Protein AF-A0A955YZ47-F1 (afdb_monomer_lite)

Radius of gyration: 12.3 Å; chains: 1; bounding box: 41×20×27 Å

Structure (mmCIF, N/CA/C/O backbone):
data_AF-A0A955YZ47-F1
#
_entry.id   AF-A0A955YZ47-F1
#
loop_
_atom_site.group_PDB
_atom_site.id
_atom_site.type_symbol
_atom_site.label_atom_id
_atom_site.label_alt_id
_atom_site.label_comp_id
_atom_site.label_asym_id
_atom_site.label_entity_id
_atom_site.label_seq_id
_atom_site.pdbx_PDB_ins_code
_atom_site.Cartn_x
_atom_site.Cartn_y
_atom_site.Cartn_z
_atom_site.occupancy
_atom_site.B_iso_or_equiv
_atom_site.auth_seq_id
_atom_site.auth_comp_id
_atom_site.auth_asym_id
_atom_site.auth_atom_id
_atom_site.pdbx_PDB_model_num
ATOM 1 N N . MET A 1 1 ? 26.442 9.600 -7.722 1.00 35.28 1 MET A N 1
ATOM 2 C CA . MET A 1 1 ? 25.770 10.158 -6.530 1.00 35.28 1 MET A CA 1
ATOM 3 C C . MET A 1 1 ? 24.353 9.608 -6.522 1.00 35.28 1 MET A C 1
ATOM 5 O O . MET A 1 1 ? 23.536 10.086 -7.294 1.00 35.28 1 MET A O 1
ATOM 9 N N . SER A 1 2 ? 24.087 8.548 -5.757 1.00 40.56 2 SER A N 1
ATOM 10 C CA . SER A 1 2 ? 22.740 7.972 -5.650 1.00 40.56 2 SER A CA 1
ATOM 11 C C . SER A 1 2 ? 22.040 8.634 -4.473 1.00 40.56 2 SER A C 1
ATOM 13 O O . SER A 1 2 ? 22.246 8.251 -3.325 1.00 40.56 2 SER A O 1
ATOM 15 N N . THR A 1 3 ? 21.289 9.694 -4.750 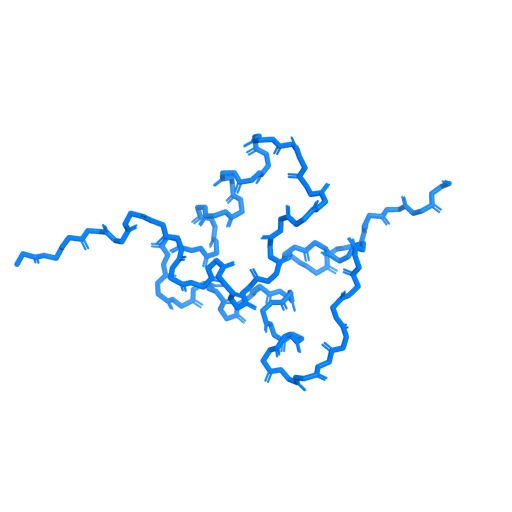1.00 45.19 3 THR A N 1
ATOM 16 C CA . THR A 1 3 ? 20.407 10.324 -3.766 1.00 45.19 3 THR A CA 1
ATOM 17 C C . THR A 1 3 ? 19.370 9.281 -3.332 1.00 45.19 3 THR A C 1
ATOM 19 O O . THR A 1 3 ? 18.655 8.776 -4.199 1.00 45.19 3 THR A O 1
ATOM 22 N N . PRO A 1 4 ? 19.281 8.902 -2.043 1.00 47.00 4 PRO A N 1
ATOM 23 C CA . PRO A 1 4 ? 18.227 8.006 -1.589 1.00 47.00 4 PRO A CA 1
ATOM 24 C C . PRO A 1 4 ? 16.879 8.698 -1.832 1.00 47.00 4 PRO A C 1
ATOM 26 O O . PRO A 1 4 ? 16.756 9.886 -1.522 1.00 47.00 4 PRO A O 1
ATOM 29 N N . PRO A 1 5 ? 15.876 8.015 -2.406 1.00 53.00 5 PRO A N 1
ATOM 30 C CA . PRO A 1 5 ? 14.589 8.635 -2.667 1.00 53.00 5 PRO A CA 1
ATOM 31 C C . PRO A 1 5 ? 13.978 9.084 -1.336 1.00 53.00 5 PRO A C 1
ATOM 33 O O . PRO A 1 5 ? 13.691 8.276 -0.450 1.00 53.00 5 PRO A O 1
ATOM 36 N N . THR A 1 6 ? 13.824 10.400 -1.179 1.00 52.44 6 THR A N 1
ATOM 37 C CA . THR A 1 6 ? 13.172 11.061 -0.044 1.00 52.44 6 THR A CA 1
ATOM 38 C C . THR A 1 6 ? 11.665 10.794 -0.109 1.00 52.44 6 THR A C 1
ATOM 40 O O . THR A 1 6 ? 10.870 11.684 -0.381 1.00 52.44 6 THR A O 1
ATOM 43 N N . GLY A 1 7 ? 11.262 9.537 0.057 1.00 57.56 7 GLY A N 1
ATOM 44 C CA . GLY A 1 7 ? 9.880 9.088 -0.082 1.00 57.56 7 GLY A CA 1
ATOM 45 C C . GLY A 1 7 ? 9.773 7.822 -0.922 1.00 57.56 7 GLY A C 1
ATOM 46 O O . GLY A 1 7 ? 10.514 7.630 -1.880 1.00 57.56 7 GLY A O 1
ATOM 47 N N . CYS A 1 8 ? 8.844 6.941 -0.550 1.00 57.47 8 CYS A N 1
ATOM 48 C CA . CYS A 1 8 ? 8.521 5.762 -1.347 1.00 57.47 8 CYS A CA 1
ATOM 49 C C . CYS A 1 8 ? 8.092 6.224 -2.746 1.00 57.47 8 CYS A C 1
ATOM 51 O O . CYS A 1 8 ? 7.072 6.902 -2.828 1.00 57.47 8 CYS A O 1
ATOM 53 N N . PRO A 1 9 ? 8.784 5.868 -3.842 1.00 61.78 9 PRO A N 1
ATOM 54 C CA . PRO A 1 9 ? 8.338 6.243 -5.190 1.00 61.78 9 PRO A CA 1
ATOM 55 C C . PRO A 1 9 ? 6.956 5.652 -5.513 1.00 61.78 9 PRO A C 1
ATOM 57 O O . PRO A 1 9 ? 6.229 6.154 -6.362 1.00 61.78 9 PRO A O 1
ATOM 60 N N . TYR A 1 10 ? 6.565 4.619 -4.767 1.00 61.41 10 TYR A N 1
ATOM 61 C CA . TYR A 1 10 ? 5.264 3.982 -4.833 1.00 61.41 10 TYR A CA 1
ATOM 62 C C . TYR A 1 10 ? 4.249 4.571 -3.849 1.00 61.41 10 TYR A C 1
ATOM 64 O O . TYR A 1 10 ? 3.208 3.965 -3.682 1.00 61.41 10 TYR A O 1
ATOM 72 N N . THR A 1 11 ? 4.471 5.712 -3.184 1.00 55.16 11 THR A N 1
ATOM 73 C CA . THR A 1 11 ? 3.431 6.313 -2.313 1.00 55.16 11 THR A CA 1
ATOM 74 C C . THR A 1 11 ? 2.145 6.655 -3.065 1.00 55.16 11 THR A C 1
ATOM 76 O O . THR A 1 11 ? 1.086 6.656 -2.451 1.00 55.16 11 THR A O 1
ATOM 79 N N . GLY A 1 12 ? 2.225 6.956 -4.367 1.00 53.22 12 GLY A N 1
ATOM 80 C CA . GLY A 1 12 ? 1.051 7.251 -5.197 1.00 53.22 12 GLY A CA 1
ATOM 81 C C . GLY A 1 12 ? 0.314 6.011 -5.719 1.00 53.22 12 GLY A C 1
ATOM 82 O O . GLY A 1 12 ? -0.897 6.064 -5.895 1.00 53.22 12 GLY A O 1
ATOM 83 N N . SER A 1 13 ? 1.021 4.899 -5.955 1.00 55.75 13 SER A N 1
ATOM 84 C CA . SER A 1 13 ? 0.434 3.651 -6.495 1.00 55.75 13 SER A CA 1
ATOM 85 C C . SER A 1 13 ? 0.182 2.595 -5.424 1.00 55.75 13 SER A C 1
ATOM 87 O O . SER A 1 13 ? -0.706 1.759 -5.536 1.00 55.75 13 SER A O 1
ATOM 89 N N . CYS A 1 14 ? 0.977 2.615 -4.366 1.00 57.03 14 CYS A N 1
ATOM 90 C CA . CYS A 1 14 ? 0.688 1.893 -3.155 1.00 57.03 14 CYS A CA 1
ATOM 91 C C . CYS A 1 14 ? -0.280 2.781 -2.386 1.00 57.03 14 CYS A C 1
ATOM 93 O O . CYS A 1 14 ? 0.151 3.759 -1.782 1.00 57.03 14 CYS A O 1
ATOM 95 N N . GLU A 1 15 ? -1.571 2.445 -2.383 1.00 54.69 15 GLU A N 1
ATOM 96 C CA . GLU A 1 15 ? -2.594 3.086 -1.538 1.00 54.69 15 GLU A CA 1
ATOM 97 C C . GLU A 1 15 ? -2.357 2.831 -0.035 1.00 54.69 15 GLU A C 1
ATOM 99 O O . GLU A 1 15 ? -3.244 2.544 0.761 1.00 54.69 15 GLU A O 1
ATOM 104 N N . LEU A 1 16 ? -1.117 2.847 0.397 1.00 60.12 16 LEU A N 1
ATOM 105 C CA . LEU A 1 16 ? -0.713 3.092 1.751 1.00 60.12 16 LEU A CA 1
ATOM 106 C C . LEU A 1 16 ? -1.236 4.500 2.111 1.00 60.12 16 LEU A C 1
ATOM 108 O O . LEU A 1 16 ? -0.725 5.472 1.577 1.00 60.12 16 LEU A O 1
ATOM 112 N N . TYR A 1 17 ? -2.206 4.617 3.029 1.00 55.59 17 TYR A N 1
ATOM 113 C CA . TYR A 1 17 ? -2.389 5.787 3.928 1.00 55.59 17 TYR A CA 1
ATOM 114 C C . TYR A 1 17 ? -3.628 6.686 3.962 1.00 55.59 17 TYR A C 1
ATOM 116 O O . TYR A 1 17 ? -3.611 7.555 4.832 1.00 55.59 17 TYR A O 1
ATOM 124 N N . PRO A 1 18 ? -4.762 6.504 3.267 1.00 56.16 18 PRO A N 1
ATOM 125 C CA . PRO A 1 18 ? -5.895 7.357 3.631 1.00 56.16 18 PRO A CA 1
ATOM 126 C C . PRO A 1 18 ? -6.445 7.055 5.046 1.00 56.16 18 PRO A C 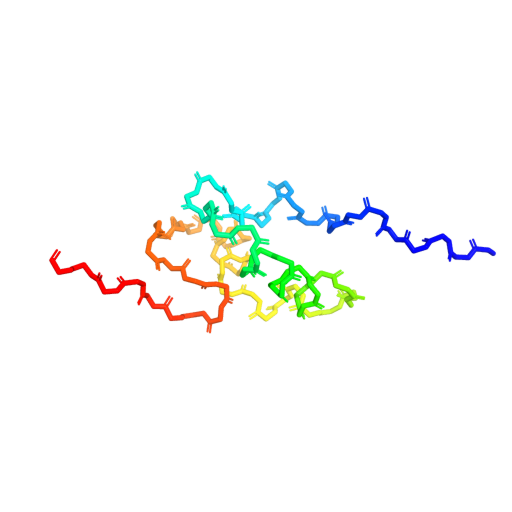1
ATOM 128 O O . PRO A 1 18 ? -7.037 7.933 5.663 1.00 56.16 18 PRO A O 1
ATOM 131 N N . ARG A 1 19 ? -6.225 5.847 5.606 1.00 54.22 19 ARG A N 1
ATOM 132 C CA . ARG A 1 19 ? -6.822 5.426 6.899 1.00 54.22 19 ARG A CA 1
ATOM 133 C C . ARG A 1 19 ? -5.862 5.096 8.046 1.00 54.22 19 ARG A C 1
ATOM 135 O O . ARG A 1 19 ? -6.291 5.067 9.195 1.00 54.22 19 ARG A O 1
ATOM 142 N N . PHE A 1 20 ? -4.573 4.886 7.790 1.00 56.09 20 PHE A N 1
ATOM 143 C CA . PHE A 1 20 ? -3.616 4.521 8.842 1.00 56.09 20 PHE A CA 1
ATOM 144 C C . PHE A 1 20 ? -2.936 5.765 9.433 1.00 56.09 20 PHE A C 1
ATOM 146 O O . PHE A 1 20 ? -1.743 5.988 9.254 1.00 56.09 20 PHE A O 1
ATOM 153 N N . SER A 1 21 ? -3.698 6.574 10.175 1.00 51.12 21 SER A N 1
ATOM 154 C CA . SER A 1 21 ? -3.211 7.769 10.897 1.00 51.12 21 SER A CA 1
ATOM 155 C C . SER A 1 21 ? -2.309 7.461 12.108 1.00 51.12 21 SER A C 1
ATOM 157 O O . SER A 1 21 ? -1.883 8.374 12.819 1.00 51.12 21 SER A O 1
ATOM 159 N N . LEU A 1 22 ? -1.956 6.193 12.347 1.00 56.75 22 LEU A N 1
ATOM 160 C CA . LEU A 1 22 ? -0.929 5.807 13.315 1.00 56.75 22 LEU A CA 1
ATOM 161 C C . LEU A 1 22 ? 0.454 6.111 12.722 1.00 56.75 22 LEU A C 1
ATOM 163 O O . LEU A 1 22 ? 1.109 5.242 12.146 1.00 56.75 22 LEU A O 1
ATOM 167 N N . LYS A 1 23 ? 0.901 7.365 12.877 1.00 57.66 23 LYS A N 1
ATOM 168 C CA . LYS A 1 23 ? 2.178 7.893 12.348 1.00 57.66 23 LYS A CA 1
ATOM 169 C C . LYS A 1 23 ? 3.395 6.983 12.611 1.00 57.66 23 LYS A C 1
ATOM 171 O O . LYS A 1 23 ? 4.338 6.997 11.825 1.00 57.66 23 LYS A O 1
ATOM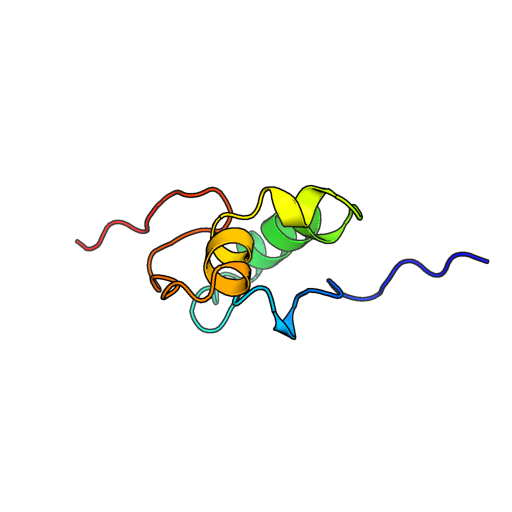 176 N N . GLY A 1 24 ? 3.379 6.180 13.681 1.00 64.06 24 GLY A N 1
ATOM 177 C CA . GLY A 1 24 ? 4.431 5.204 13.992 1.00 64.06 24 GLY A CA 1
ATOM 178 C C . GLY A 1 24 ? 4.437 3.970 13.081 1.00 64.06 24 GLY A C 1
ATOM 179 O O . GLY A 1 24 ? 5.480 3.619 12.532 1.00 64.06 24 GLY A O 1
ATOM 180 N N . ALA A 1 25 ? 3.275 3.349 12.855 1.00 69.12 25 ALA A N 1
ATOM 181 C CA . ALA A 1 25 ? 3.145 2.193 11.962 1.00 69.12 25 ALA A CA 1
ATOM 182 C C . ALA A 1 25 ? 3.456 2.577 10.508 1.00 69.12 25 ALA A C 1
ATOM 184 O O . ALA A 1 25 ? 4.081 1.809 9.777 1.00 69.12 25 ALA A O 1
ATOM 185 N N . LEU A 1 26 ? 3.108 3.814 10.135 1.00 71.56 26 LEU A N 1
ATOM 186 C CA . LEU A 1 26 ? 3.425 4.404 8.840 1.00 71.56 26 LEU A CA 1
ATOM 187 C C . LEU A 1 26 ? 4.896 4.279 8.458 1.00 71.56 26 LEU A C 1
ATOM 189 O O . LEU A 1 26 ? 5.243 3.730 7.409 1.00 71.56 26 LEU A O 1
ATOM 193 N N . LYS A 1 27 ? 5.762 4.740 9.353 1.00 74.88 27 LYS A N 1
ATOM 194 C CA . LYS A 1 27 ? 7.201 4.751 9.125 1.00 74.88 27 LYS A CA 1
ATOM 195 C C . LYS A 1 27 ? 7.778 3.339 9.003 1.00 74.88 27 LYS A C 1
ATOM 197 O O . LYS A 1 27 ? 8.643 3.119 8.162 1.00 74.88 27 LYS A O 1
ATOM 202 N N . ILE A 1 28 ? 7.275 2.379 9.783 1.00 79.38 28 ILE A N 1
ATOM 203 C CA . ILE A 1 28 ? 7.714 0.974 9.727 1.00 79.38 28 ILE A CA 1
ATOM 204 C C . ILE A 1 28 ? 7.363 0.362 8.372 1.00 79.38 28 ILE A C 1
ATOM 206 O O . ILE A 1 28 ? 8.205 -0.274 7.742 1.00 79.38 28 ILE A O 1
ATOM 210 N N . TRP A 1 29 ? 6.140 0.581 7.889 1.00 78.62 29 TRP A N 1
ATOM 211 C CA . TRP A 1 29 ? 5.717 0.054 6.596 1.00 78.62 29 TRP A CA 1
ATOM 212 C C . TRP A 1 29 ? 6.489 0.671 5.435 1.00 78.62 29 TRP A C 1
ATOM 214 O O . TRP A 1 29 ? 6.910 -0.053 4.534 1.00 78.62 29 TRP A O 1
ATOM 224 N N . GLN A 1 30 ? 6.750 1.978 5.486 1.00 75.25 30 GLN A N 1
ATOM 225 C CA . GLN A 1 30 ? 7.627 2.633 4.519 1.00 75.25 30 GLN A CA 1
ATOM 226 C C . GLN A 1 30 ? 9.044 2.056 4.573 1.00 75.25 30 GLN A C 1
ATOM 228 O O . GLN A 1 30 ? 9.596 1.705 3.539 1.00 75.25 30 GLN A O 1
ATOM 233 N N . GLN A 1 31 ? 9.626 1.871 5.757 1.00 77.88 31 GLN A N 1
ATOM 234 C CA . GLN A 1 31 ? 10.951 1.260 5.853 1.00 77.88 31 GLN A CA 1
ATOM 235 C C . GLN A 1 31 ? 10.979 -0.167 5.300 1.00 77.88 31 GLN A C 1
ATOM 237 O O . GLN A 1 31 ? 11.903 -0.551 4.591 1.00 77.88 31 GLN A O 1
ATOM 242 N N . ARG A 1 32 ? 9.939 -0.952 5.574 1.00 80.56 32 ARG A N 1
ATOM 243 C CA . ARG A 1 32 ? 9.884 -2.357 5.173 1.00 80.56 32 ARG A CA 1
ATOM 244 C C . ARG A 1 32 ? 9.656 -2.547 3.678 1.00 80.56 32 ARG A C 1
ATOM 246 O O . ARG A 1 32 ? 10.286 -3.416 3.087 1.00 80.56 32 ARG A O 1
ATOM 253 N N . TYR A 1 33 ? 8.760 -1.765 3.081 1.00 78.19 33 TYR A N 1
ATOM 254 C CA . TYR A 1 33 ? 8.316 -1.970 1.700 1.00 78.19 33 TYR A CA 1
ATOM 255 C C . TYR A 1 33 ? 8.869 -0.944 0.711 1.00 78.19 33 TYR A C 1
ATOM 257 O O . TYR A 1 33 ? 8.893 -1.219 -0.482 1.00 78.19 33 TYR A O 1
ATOM 265 N N . CYS A 1 34 ? 9.342 0.210 1.183 1.00 72.62 34 CYS A N 1
ATOM 266 C CA . CYS A 1 34 ? 9.783 1.307 0.325 1.00 72.62 34 CYS A CA 1
ATOM 267 C C . CYS A 1 34 ? 11.278 1.617 0.398 1.00 72.62 34 CYS A C 1
ATOM 269 O O . CYS A 1 34 ? 11.790 2.241 -0.525 1.00 72.62 34 CYS A O 1
ATOM 271 N N . SER A 1 35 ? 11.992 1.210 1.454 1.00 72.56 35 SER A N 1
ATOM 272 C CA . SER A 1 35 ? 13.442 1.459 1.540 1.00 72.56 35 SER A CA 1
ATOM 273 C C . SER A 1 35 ? 14.274 0.597 0.593 1.00 72.56 35 SER A C 1
ATOM 275 O O . SER A 1 35 ? 15.455 0.873 0.420 1.00 72.56 35 SER A O 1
ATOM 277 N N . HIS A 1 36 ? 13.683 -0.429 -0.021 1.00 72.25 36 HIS A N 1
ATOM 278 C CA . HIS A 1 36 ? 14.352 -1.281 -0.998 1.00 72.25 36 HIS A CA 1
ATOM 279 C C . HIS A 1 36 ? 13.574 -1.320 -2.308 1.00 72.25 36 HIS A C 1
ATOM 281 O O . HIS A 1 36 ? 12.348 -1.449 -2.304 1.00 72.25 36 HIS A O 1
ATOM 287 N N . GLU A 1 37 ? 14.305 -1.328 -3.422 1.00 72.38 37 GLU A N 1
ATOM 288 C CA . GLU A 1 37 ? 13.731 -1.331 -4.769 1.00 72.38 37 GLU A CA 1
ATOM 289 C C . GLU A 1 37 ? 12.842 -2.536 -5.062 1.00 72.38 37 GLU A C 1
ATOM 291 O O . GLU A 1 37 ? 11.987 -2.416 -5.916 1.00 72.38 37 GLU A O 1
ATOM 296 N N . THR A 1 38 ? 12.973 -3.663 -4.362 1.00 79.44 38 THR A N 1
ATOM 297 C CA . THR A 1 38 ? 12.190 -4.886 -4.629 1.00 79.44 38 THR A CA 1
ATOM 298 C C . THR A 1 38 ? 11.153 -5.205 -3.555 1.00 79.44 38 THR 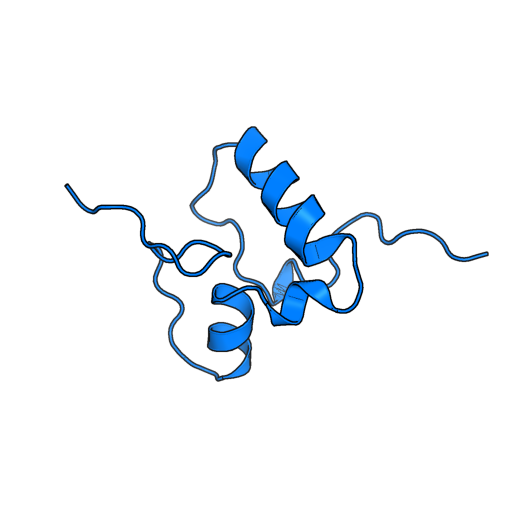A C 1
ATOM 300 O O . THR A 1 38 ? 10.254 -6.012 -3.779 1.00 79.44 38 THR A O 1
ATOM 303 N N . GLN A 1 39 ? 11.223 -4.583 -2.373 1.00 81.25 39 GLN A N 1
ATOM 304 C CA . GLN A 1 39 ? 10.334 -4.966 -1.268 1.00 81.25 39 GLN A CA 1
ATOM 305 C C . GLN A 1 39 ? 8.883 -4.562 -1.528 1.00 81.25 39 GLN A C 1
ATOM 307 O O . GLN A 1 39 ? 7.975 -5.248 -1.066 1.00 81.25 39 GLN A O 1
ATOM 312 N N . HIS A 1 40 ? 8.649 -3.512 -2.317 1.00 77.56 40 HIS A N 1
ATOM 313 C CA . HIS A 1 40 ? 7.308 -3.066 -2.689 1.00 77.56 40 HIS A CA 1
ATOM 314 C C . HIS A 1 40 ? 6.498 -4.178 -3.381 1.00 77.56 40 HIS A C 1
ATOM 316 O O . HIS A 1 40 ? 5.292 -4.268 -3.175 1.00 77.56 40 HIS A O 1
ATOM 322 N N . GLN A 1 41 ? 7.163 -5.093 -4.099 1.00 84.44 41 GLN A N 1
ATOM 323 C CA . GLN A 1 41 ? 6.536 -6.242 -4.765 1.00 84.44 41 GLN A CA 1
ATOM 324 C C . GLN A 1 41 ? 5.910 -7.237 -3.779 1.00 84.44 41 GLN A C 1
ATOM 326 O O . GLN A 1 41 ? 5.070 -8.044 -4.165 1.00 84.44 41 GLN A O 1
ATOM 331 N N . ARG A 1 42 ? 6.310 -7.192 -2.503 1.00 85.69 42 ARG A N 1
ATOM 332 C CA . ARG A 1 42 ? 5.771 -8.028 -1.417 1.00 85.69 42 ARG A CA 1
ATOM 333 C C . ARG A 1 42 ? 4.661 -7.336 -0.629 1.00 85.69 42 ARG A C 1
ATOM 335 O O . ARG A 1 42 ? 4.149 -7.919 0.323 1.00 85.69 42 ARG A O 1
ATOM 342 N N . CYS A 1 43 ? 4.334 -6.089 -0.961 1.00 84.44 43 CYS A N 1
ATOM 343 C CA . CYS A 1 43 ? 3.223 -5.382 -0.346 1.00 84.44 43 CYS A CA 1
ATOM 344 C C . CYS A 1 43 ? 1.913 -5.885 -0.961 1.00 84.44 43 CYS A C 1
ATOM 346 O O . CYS A 1 43 ? 1.672 -5.676 -2.149 1.00 84.44 43 CYS A O 1
ATOM 348 N N . ALA A 1 44 ? 1.045 -6.499 -0.157 1.00 88.00 44 ALA A N 1
ATOM 349 C CA . ALA A 1 44 ? -0.229 -7.044 -0.635 1.00 88.00 44 ALA A CA 1
ATOM 350 C C . ALA A 1 44 ? -1.112 -5.960 -1.281 1.00 88.00 44 ALA A C 1
ATOM 352 O O . ALA A 1 44 ? -1.717 -6.171 -2.328 1.00 88.00 44 ALA A O 1
ATOM 353 N N . ARG A 1 45 ? -1.112 -4.746 -0.708 1.00 86.69 45 ARG A N 1
ATOM 354 C CA . ARG A 1 45 ? -1.834 -3.594 -1.275 1.00 86.69 45 ARG A CA 1
ATOM 355 C C . ARG A 1 45 ? -1.297 -3.191 -2.649 1.00 86.69 45 ARG A C 1
ATOM 357 O O . ARG A 1 45 ? -2.080 -2.834 -3.518 1.00 86.69 45 ARG A O 1
ATOM 364 N N . TYR A 1 46 ? 0.025 -3.239 -2.837 1.00 82.06 46 TYR A N 1
ATOM 365 C CA . TYR A 1 46 ? 0.646 -2.940 -4.129 1.00 82.06 46 TYR A CA 1
ATOM 366 C C . TYR A 1 46 ? 0.253 -3.985 -5.175 1.00 82.06 46 TYR A C 1
ATOM 368 O O . TYR A 1 46 ? -0.155 -3.609 -6.264 1.00 82.06 46 TYR A O 1
ATOM 376 N N . GLN A 1 47 ? 0.303 -5.272 -4.820 1.00 86.75 47 GLN A N 1
ATOM 377 C CA . GLN A 1 47 ? -0.062 -6.371 -5.718 1.00 86.75 47 GLN A CA 1
ATOM 378 C C . GLN A 1 47 ? -1.501 -6.247 -6.238 1.00 86.75 47 GLN A C 1
ATOM 380 O O . GLN A 1 47 ? -1.719 -6.370 -7.444 1.00 86.75 47 GLN A O 1
ATOM 385 N N . LEU A 1 48 ? -2.462 -5.941 -5.358 1.00 87.88 48 LEU A N 1
ATOM 386 C CA . LEU A 1 48 ? -3.855 -5.711 -5.759 1.00 87.88 48 LEU A CA 1
ATOM 387 C C . LEU A 1 48 ? -3.992 -4.471 -6.650 1.00 87.88 48 LEU A C 1
ATOM 389 O O . LEU A 1 48 ? -4.586 -4.553 -7.723 1.00 87.88 48 LEU A O 1
ATOM 393 N N . ALA A 1 49 ? -3.373 -3.351 -6.259 1.00 82.94 49 ALA A N 1
ATOM 394 C CA . ALA A 1 49 ? -3.418 -2.111 -7.032 1.00 82.94 49 ALA A CA 1
ATOM 395 C C . ALA A 1 49 ? -2.857 -2.296 -8.454 1.00 82.94 49 ALA A C 1
ATOM 397 O O . ALA A 1 49 ? -3.459 -1.842 -9.424 1.00 82.94 49 ALA A O 1
ATOM 398 N N . THR A 1 50 ? -1.736 -3.012 -8.604 1.00 85.31 50 THR A N 1
ATOM 399 C CA . THR A 1 50 ? -1.153 -3.316 -9.922 1.00 85.31 50 THR A CA 1
ATOM 400 C C . THR A 1 50 ? -1.966 -4.319 -10.732 1.00 85.31 50 THR A C 1
ATOM 402 O O . THR A 1 50 ? -1.881 -4.321 -11.957 1.00 85.31 50 THR A O 1
ATOM 405 N N . SER A 1 51 ? -2.767 -5.152 -10.066 1.00 88.50 51 SER A N 1
ATOM 406 C CA . SER A 1 51 ? -3.639 -6.140 -10.710 1.00 88.50 51 SER A CA 1
ATOM 407 C C . SER A 1 51 ? -5.014 -5.569 -11.082 1.00 88.50 51 SER A C 1
ATOM 409 O O . SER A 1 51 ? -5.861 -6.312 -11.564 1.00 88.50 51 SER A O 1
ATOM 411 N N . ASN A 1 52 ? -5.239 -4.258 -10.898 1.00 85.25 52 ASN A N 1
ATOM 412 C CA . ASN A 1 52 ? -6.552 -3.607 -11.029 1.00 85.25 52 ASN A CA 1
ATOM 413 C C . ASN A 1 52 ? -7.637 -4.238 -10.134 1.00 85.25 52 ASN A C 1
ATOM 415 O O . ASN A 1 52 ? -8.828 -4.164 -10.437 1.00 85.25 52 ASN A O 1
ATOM 419 N N . GLU A 1 53 ? -7.235 -4.845 -9.017 1.00 87.88 53 GLU A N 1
ATOM 420 C CA . GLU A 1 53 ? -8.161 -5.381 -8.028 1.00 87.88 53 GLU A CA 1
ATOM 421 C C . GLU A 1 53 ? -8.517 -4.317 -6.981 1.00 87.88 53 GLU A C 1
ATOM 423 O O . GLU A 1 53 ? -7.683 -3.473 -6.631 1.00 87.88 53 GLU A O 1
ATOM 428 N N . PRO A 1 54 ? -9.750 -4.339 -6.443 1.00 87.00 54 PRO A N 1
ATOM 429 C CA . PRO A 1 54 ? -10.135 -3.431 -5.374 1.00 87.00 54 PRO A CA 1
ATOM 430 C C . PRO A 1 54 ? -9.268 -3.688 -4.140 1.00 87.00 54 PRO A C 1
ATOM 432 O O . PRO A 1 54 ? -9.207 -4.809 -3.641 1.00 87.00 54 PRO A O 1
ATOM 435 N N . VAL A 1 55 ? -8.628 -2.643 -3.611 1.00 84.62 55 VAL A N 1
ATOM 436 C CA . VAL A 1 55 ? -7.790 -2.750 -2.412 1.00 84.62 55 VAL A CA 1
ATOM 437 C C . VAL A 1 55 ? -8.663 -2.548 -1.167 1.00 84.62 55 VAL A C 1
ATOM 439 O O . VAL A 1 55 ? -9.103 -1.424 -0.903 1.00 84.62 55 VAL A O 1
ATOM 442 N N . PRO A 1 56 ? -8.916 -3.584 -0.342 1.00 86.56 56 PRO A N 1
ATOM 443 C CA . PRO A 1 56 ? -9.759 -3.428 0.835 1.00 86.56 56 PRO A CA 1
ATOM 444 C C . PRO A 1 56 ? -9.151 -2.416 1.808 1.00 86.56 56 PRO A C 1
ATOM 446 O O . PRO A 1 56 ? -7.944 -2.405 2.064 1.00 86.56 56 PRO A O 1
ATOM 449 N N . ALA A 1 57 ? -9.986 -1.575 2.413 1.00 80.69 57 ALA A N 1
ATOM 450 C CA . ALA A 1 57 ? -9.507 -0.602 3.394 1.00 80.69 57 ALA A CA 1
ATOM 451 C C . ALA A 1 57 ? -8.964 -1.253 4.677 1.00 80.69 57 ALA A C 1
ATOM 453 O O . ALA A 1 57 ? -8.155 -0.649 5.377 1.00 80.69 57 ALA A O 1
ATOM 454 N N . THR A 1 58 ? -9.406 -2.474 4.978 1.00 84.06 58 THR A N 1
ATOM 455 C CA . THR A 1 58 ? -8.917 -3.279 6.100 1.00 84.06 58 THR A CA 1
ATOM 456 C C . THR A 1 58 ? -7.590 -3.965 5.790 1.00 84.06 58 THR A C 1
ATOM 458 O O . THR A 1 58 ? -6.928 -4.395 6.723 1.00 84.06 58 THR A O 1
ATOM 461 N N . LEU A 1 59 ? -7.201 -4.097 4.515 1.00 84.88 59 LEU A N 1
ATOM 462 C CA . LEU A 1 59 ? -5.997 -4.822 4.115 1.00 84.88 59 LEU A CA 1
ATOM 463 C C . LEU A 1 59 ? -4.739 -4.029 4.482 1.00 84.88 59 LEU A C 1
ATOM 465 O O . LEU A 1 59 ? -4.502 -2.923 3.985 1.00 84.88 59 LEU A O 1
ATOM 469 N N . LEU A 1 60 ? -3.906 -4.631 5.317 1.00 83.94 60 LEU A N 1
ATOM 470 C CA . LEU A 1 60 ? -2.589 -4.159 5.701 1.00 83.94 60 LEU A CA 1
ATOM 471 C C . LEU A 1 60 ? -1.536 -4.509 4.633 1.00 83.94 60 LEU A C 1
ATOM 473 O O . LEU A 1 60 ? -1.725 -5.416 3.820 1.00 83.94 60 LEU A O 1
ATOM 477 N N . PRO A 1 61 ? -0.382 -3.819 4.626 1.00 83.12 61 PRO A N 1
ATOM 478 C CA . PRO A 1 61 ? 0.673 -4.034 3.627 1.00 83.12 61 PRO A CA 1
ATOM 479 C C . PRO A 1 61 ? 1.274 -5.446 3.641 1.00 83.12 61 PRO A C 1
ATOM 481 O O . PRO A 1 61 ? 1.781 -5.913 2.625 1.00 83.12 61 PRO A O 1
ATOM 484 N N . ASN A 1 62 ? 1.205 -6.132 4.779 1.00 86.25 62 ASN A N 1
ATOM 485 C CA . ASN A 1 62 ? 1.667 -7.506 4.957 1.00 86.25 62 ASN A CA 1
ATOM 486 C C . ASN A 1 62 ? 0.632 -8.582 4.600 1.00 86.25 62 ASN A C 1
ATOM 488 O O . ASN A 1 62 ? 0.942 -9.758 4.759 1.00 86.25 62 ASN A O 1
ATOM 492 N N . GLY A 1 63 ? -0.561 -8.205 4.135 1.00 88.38 63 GLY A N 1
ATOM 493 C CA . GLY A 1 63 ? -1.625 -9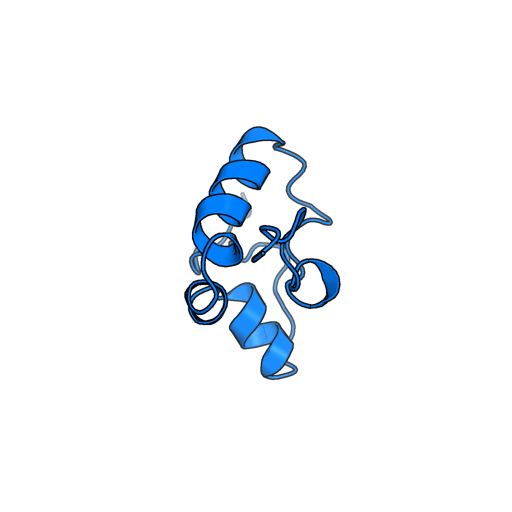.152 3.792 1.00 88.38 63 GLY A CA 1
ATOM 494 C C . GLY A 1 63 ? -2.612 -9.437 4.925 1.00 88.38 63 GLY A C 1
ATOM 495 O O . GLY A 1 63 ? -3.613 -10.108 4.699 1.00 88.38 63 GLY A O 1
ATOM 496 N N . GLU A 1 64 ? -2.370 -8.922 6.132 1.00 88.44 64 GLU A N 1
ATOM 497 C CA . GLU A 1 64 ? -3.319 -9.057 7.239 1.00 88.44 64 GLU A CA 1
ATOM 498 C C . GLU A 1 64 ? -4.510 -8.108 7.073 1.00 88.44 64 GLU A C 1
ATOM 500 O O . GLU A 1 64 ? -4.421 -7.092 6.388 1.00 88.44 64 GLU A O 1
ATOM 505 N N . HIS A 1 65 ? -5.634 -8.409 7.719 1.00 86.06 65 HIS A N 1
ATOM 506 C CA . HIS A 1 65 ? -6.801 -7.530 7.736 1.00 86.06 65 HIS A CA 1
ATOM 507 C C . HIS A 1 65 ? -7.009 -6.947 9.133 1.00 86.06 65 HIS A C 1
ATOM 509 O O . HIS A 1 65 ? -6.883 -7.655 10.129 1.00 86.06 65 HIS A O 1
ATOM 515 N N . ILE A 1 66 ? -7.364 -5.662 9.210 1.00 81.25 66 ILE A N 1
ATOM 516 C CA . ILE A 1 66 ? -7.864 -5.069 10.452 1.00 81.25 66 ILE A CA 1
ATOM 517 C C . ILE A 1 66 ? -9.148 -5.820 10.837 1.00 81.25 66 ILE A C 1
ATOM 519 O O . ILE A 1 66 ? -10.069 -5.867 10.014 1.00 81.25 66 ILE A O 1
ATOM 523 N N . PRO A 1 67 ? -9.240 -6.380 12.054 1.00 80.19 67 PRO A N 1
ATOM 524 C CA . PRO A 1 67 ? -10.475 -6.981 12.528 1.00 80.19 67 PRO A CA 1
ATOM 525 C C . PRO A 1 67 ? -11.573 -5.913 12.602 1.00 80.19 67 PRO A C 1
ATOM 527 O O . PRO A 1 67 ? -11.412 -4.874 13.241 1.00 80.19 67 PRO A O 1
ATOM 530 N N . THR A 1 68 ? -12.681 -6.162 11.912 1.00 66.19 68 THR A N 1
ATOM 531 C CA . THR A 1 68 ? -13.911 -5.373 12.010 1.00 66.19 68 THR A CA 1
ATOM 532 C C . THR A 1 68 ? -14.735 -5.921 13.169 1.00 66.19 68 THR A C 1
ATOM 534 O O . THR A 1 68 ? -15.528 -6.840 12.969 1.00 66.19 68 THR A O 1
ATOM 537 N N . THR A 1 69 ? -14.476 -5.425 14.377 1.00 57.44 69 THR A N 1
ATOM 538 C CA . THR A 1 69 ? -15.311 -5.687 15.560 1.00 57.44 69 THR A CA 1
ATOM 539 C C . THR A 1 69 ? -16.481 -4.717 15.610 1.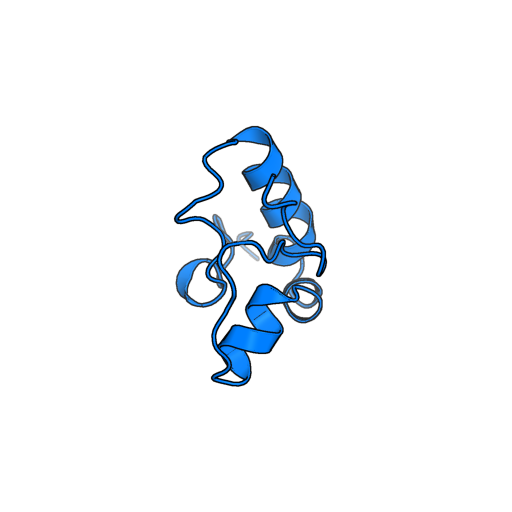00 57.44 69 THR A C 1
ATOM 541 O O . THR A 1 69 ? -16.263 -3.530 15.272 1.00 57.44 69 THR A O 1
#

Secondary structure (DSSP, 8-state):
-----SS-TTTTTS---SS---HHHHHHHHHHHHSSTTGGGG-HHHHHHHTT----TTB-TTS-B----

pLDDT: mean 71.56, std 14.35, range [35.28, 88.5]

Sequence (69 aa):
MSTPPTGCPYTGSCELYPRFSLKGALKIWQQRYCSHETQHQRCARYQLATSNEPVPATLLPNGEHIPTT

Foldseek 3Di:
DDDQPPFQPCVPQQVPDPPCPVVVVSVVLCVQQRSDPCSVVQQPSNVCSVVVHDRDPQQGRNRDGNDDD